Protein AF-A0A1G6I775-F1 (afdb_monomer_lite)

Structure (mmCIF, N/CA/C/O backbone):
data_AF-A0A1G6I775-F1
#
_entry.id   AF-A0A1G6I775-F1
#
loop_
_atom_site.group_PDB
_atom_site.id
_atom_site.type_symbol
_atom_site.label_atom_id
_atom_site.label_alt_id
_atom_site.label_comp_id
_atom_site.label_asym_id
_atom_site.label_entity_id
_atom_site.label_seq_id
_atom_site.pdbx_PDB_ins_code
_atom_site.Cartn_x
_atom_site.Cartn_y
_atom_site.Cartn_z
_atom_site.occupancy
_atom_site.B_iso_or_equiv
_atom_site.auth_seq_id
_atom_site.auth_comp_id
_atom_site.auth_asym_id
_atom_site.auth_atom_id
_atom_site.pdbx_PDB_model_num
ATOM 1 N N . MET A 1 1 ? -8.461 -13.433 -13.958 1.00 61.31 1 MET A N 1
ATOM 2 C CA . MET A 1 1 ? -7.281 -13.662 -14.818 1.00 61.31 1 MET A CA 1
ATOM 3 C C . MET A 1 1 ? -6.074 -13.267 -13.991 1.00 61.31 1 MET A C 1
ATOM 5 O O . MET A 1 1 ? -6.173 -12.253 -13.317 1.00 61.31 1 MET A O 1
ATOM 9 N N . GLN A 1 2 ? -5.020 -14.078 -13.942 1.00 80.81 2 GLN A N 1
ATOM 10 C CA . GLN A 1 2 ? -3.816 -13.716 -13.189 1.00 80.81 2 GLN A CA 1
ATOM 11 C C . GLN A 1 2 ? -3.060 -12.626 -13.958 1.00 80.81 2 GLN A C 1
ATOM 13 O O . GLN A 1 2 ? -2.996 -12.696 -15.188 1.00 80.81 2 GLN A O 1
ATOM 18 N N . ALA A 1 3 ? -2.530 -11.623 -13.255 1.00 91.38 3 ALA A N 1
ATOM 19 C CA . ALA A 1 3 ? -1.681 -10.613 -13.874 1.00 91.38 3 ALA A CA 1
ATOM 20 C C . ALA A 1 3 ? -0.474 -11.266 -14.567 1.00 91.38 3 ALA A C 1
ATOM 22 O O . ALA A 1 3 ? 0.046 -12.291 -14.124 1.00 91.38 3 ALA A O 1
ATOM 23 N N . THR A 1 4 ? -0.022 -10.649 -15.653 1.00 94.50 4 THR A N 1
ATOM 24 C CA . THR A 1 4 ? 1.208 -10.995 -16.376 1.00 94.50 4 THR A CA 1
ATOM 25 C C . THR A 1 4 ? 2.075 -9.749 -16.493 1.00 94.50 4 THR A C 1
ATOM 27 O O . THR A 1 4 ? 1.598 -8.645 -16.247 1.00 94.50 4 THR A O 1
ATOM 30 N N . ILE A 1 5 ? 3.322 -9.898 -16.943 1.00 93.62 5 ILE A N 1
ATOM 31 C CA . ILE A 1 5 ? 4.205 -8.742 -17.151 1.00 93.62 5 ILE A CA 1
ATOM 32 C C . ILE A 1 5 ? 3.662 -7.738 -18.187 1.00 93.62 5 ILE A C 1
ATOM 34 O O . ILE A 1 5 ? 4.027 -6.573 -18.175 1.00 93.62 5 ILE A O 1
ATOM 38 N N . ALA A 1 6 ? 2.757 -8.182 -19.065 1.00 92.19 6 ALA A N 1
ATOM 39 C CA . ALA A 1 6 ? 2.091 -7.343 -20.055 1.00 92.19 6 ALA A CA 1
ATOM 40 C C . ALA A 1 6 ? 0.759 -6.744 -19.557 1.00 92.19 6 ALA A C 1
ATOM 42 O O . ALA A 1 6 ? 0.019 -6.149 -20.341 1.00 92.19 6 ALA A O 1
ATOM 43 N N . THR A 1 7 ? 0.393 -6.933 -18.290 1.00 93.50 7 THR A N 1
ATOM 44 C CA . THR A 1 7 ? -0.843 -6.370 -17.741 1.00 93.50 7 THR A CA 1
ATOM 45 C C . THR A 1 7 ? -0.691 -4.871 -17.524 1.00 93.50 7 THR A C 1
ATOM 47 O O . THR A 1 7 ? 0.271 -4.434 -16.908 1.00 93.50 7 THR A O 1
ATOM 50 N N . ARG A 1 8 ? -1.660 -4.090 -18.006 1.00 92.75 8 ARG A N 1
ATOM 51 C CA . ARG A 1 8 ? -1.845 -2.687 -17.634 1.00 92.75 8 ARG A CA 1
ATOM 52 C C . ARG A 1 8 ? -3.289 -2.517 -17.208 1.00 92.75 8 ARG A C 1
ATOM 54 O O . ARG A 1 8 ? -4.172 -3.129 -17.813 1.00 92.75 8 ARG A O 1
ATOM 61 N N . LYS A 1 9 ? -3.514 -1.791 -16.121 1.00 92.00 9 LYS A N 1
ATOM 62 C CA . LYS A 1 9 ? -4.858 -1.560 -15.590 1.00 92.00 9 LYS A CA 1
ATOM 63 C C . LYS A 1 9 ? -4.884 -0.338 -14.680 1.00 92.00 9 LYS A C 1
ATOM 65 O O . LYS A 1 9 ? -3.836 0.006 -14.130 1.00 92.00 9 LYS A O 1
ATOM 70 N N . PRO A 1 10 ? -6.059 0.262 -14.452 1.00 92.31 10 PRO A N 1
ATOM 71 C CA . PRO A 1 10 ? -6.217 1.297 -13.445 1.00 92.31 10 PRO A CA 1
ATOM 72 C C . PRO A 1 10 ? -5.745 0.827 -12.065 1.00 92.31 10 PRO A C 1
ATOM 74 O O . PRO A 1 10 ? -6.017 -0.297 -11.623 1.00 92.31 10 PRO A O 1
ATOM 77 N N . VAL A 1 11 ? -5.051 1.705 -11.346 1.00 92.06 11 VAL A N 1
ATOM 78 C CA . VAL A 1 11 ? -4.520 1.432 -10.002 1.00 92.06 11 VAL A CA 1
ATOM 79 C C . VAL A 1 11 ? -5.616 1.086 -8.986 1.00 92.06 11 VAL A C 1
ATOM 81 O O . VAL A 1 11 ? -5.358 0.475 -7.944 1.00 92.06 11 VAL A O 1
ATOM 84 N N . ASP A 1 12 ? -6.859 1.490 -9.243 1.00 91.06 12 ASP A N 1
ATOM 85 C CA . ASP A 1 12 ? -8.007 1.178 -8.398 1.00 91.06 12 ASP A CA 1
ATOM 86 C C . ASP A 1 12 ? -8.585 -0.219 -8.582 1.00 91.06 12 ASP A C 1
ATOM 88 O O . ASP A 1 12 ? -9.249 -0.722 -7.669 1.00 91.06 12 ASP A O 1
ATOM 92 N N . GLU A 1 13 ? -8.219 -0.876 -9.675 1.00 92.50 13 GLU A N 1
ATOM 93 C CA . GLU A 1 13 ? -8.552 -2.260 -9.973 1.00 92.50 13 GLU A CA 1
ATOM 94 C C . GLU A 1 13 ? -7.480 -3.260 -9.520 1.00 92.50 13 GLU A C 1
ATOM 96 O O . GLU A 1 13 ? -7.651 -4.468 -9.724 1.00 92.50 13 GLU A O 1
ATOM 101 N N . LEU A 1 14 ? -6.377 -2.804 -8.911 1.00 94.06 14 LEU A N 1
ATOM 102 C CA . LEU A 1 14 ? -5.373 -3.700 -8.336 1.00 94.06 14 LEU A CA 1
ATOM 103 C C . LEU A 1 14 ? -5.997 -4.592 -7.258 1.00 94.06 14 LEU A C 1
ATOM 105 O O . LEU A 1 14 ? -6.565 -4.128 -6.265 1.00 94.06 14 LEU A O 1
ATOM 109 N N . THR A 1 15 ? -5.853 -5.901 -7.446 1.00 94.69 15 THR A N 1
ATOM 110 C CA . THR A 1 15 ? -6.362 -6.919 -6.526 1.00 94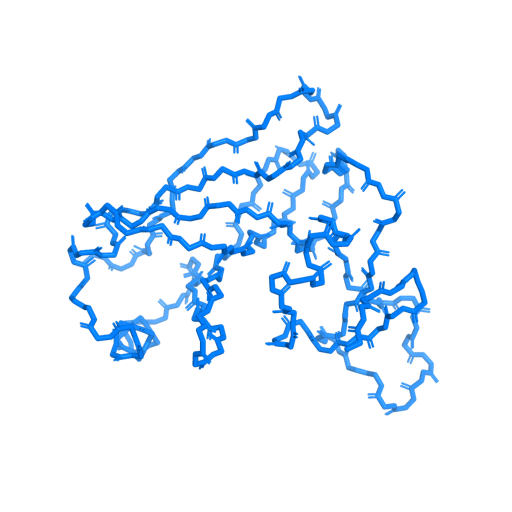.69 15 THR A CA 1
ATOM 111 C C . THR A 1 15 ? -5.245 -7.559 -5.710 1.00 94.69 15 THR A C 1
ATOM 113 O O . THR A 1 15 ? -4.063 -7.467 -6.035 1.00 94.69 15 THR A O 1
ATOM 116 N N . ALA A 1 16 ? -5.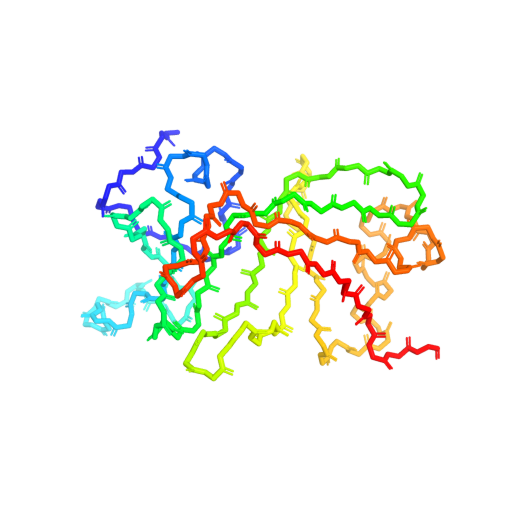618 -8.285 -4.653 1.00 94.56 16 ALA A N 1
ATOM 117 C CA . ALA A 1 16 ? -4.648 -9.038 -3.862 1.00 94.56 16 ALA A CA 1
ATOM 118 C C . ALA A 1 16 ? -3.935 -10.112 -4.705 1.00 94.56 16 ALA A C 1
ATOM 120 O O . ALA A 1 16 ? -2.748 -10.337 -4.510 1.00 94.56 16 ALA A O 1
ATOM 121 N N . SER A 1 17 ? -4.634 -10.719 -5.672 1.00 94.38 17 SER A N 1
ATOM 122 C CA . SER A 1 17 ? -4.045 -11.710 -6.580 1.00 94.38 17 SER A CA 1
ATOM 123 C C . SER A 1 17 ? -3.045 -11.078 -7.552 1.00 94.38 17 SER A C 1
ATOM 125 O O . SER A 1 17 ? -2.006 -11.677 -7.824 1.00 94.38 17 SER A O 1
ATOM 127 N N . ASP A 1 18 ? -3.314 -9.856 -8.026 1.00 95.69 18 ASP A N 1
ATOM 128 C CA . ASP A 1 18 ? -2.370 -9.102 -8.861 1.00 95.69 18 ASP A CA 1
ATOM 129 C C . ASP A 1 18 ? -1.077 -8.814 -8.083 1.00 95.69 18 ASP A C 1
ATOM 131 O O . ASP A 1 18 ? 0.018 -9.032 -8.596 1.00 95.69 18 ASP A O 1
ATOM 135 N N . LEU A 1 19 ? -1.209 -8.410 -6.815 1.00 95.38 19 LEU A N 1
ATOM 136 C CA . LEU A 1 19 ? -0.088 -8.124 -5.913 1.00 95.38 19 LEU A CA 1
ATOM 137 C C . LEU A 1 19 ? 0.669 -9.373 -5.439 1.00 95.38 19 LEU A C 1
ATOM 139 O O . LEU A 1 19 ? 1.821 -9.287 -5.021 1.00 95.38 19 LEU A O 1
ATOM 143 N N . GLU A 1 20 ? 0.019 -10.534 -5.457 1.00 94.25 20 GLU A N 1
ATOM 144 C CA . GLU A 1 20 ? 0.668 -11.824 -5.214 1.00 94.25 20 GLU A CA 1
ATOM 145 C C . GLU A 1 20 ? 1.492 -12.279 -6.412 1.00 94.25 20 GLU A C 1
ATOM 147 O O . GLU A 1 20 ? 2.555 -12.866 -6.223 1.00 94.25 20 GLU A O 1
ATOM 152 N N . ALA A 1 21 ? 1.016 -12.004 -7.628 1.00 95.31 21 ALA A N 1
ATOM 153 C CA . ALA A 1 21 ? 1.756 -12.286 -8.850 1.00 95.31 21 ALA A CA 1
ATOM 154 C C . ALA A 1 21 ? 2.932 -11.315 -9.031 1.00 95.31 21 ALA A C 1
ATOM 156 O O . ALA A 1 21 ? 4.037 -11.746 -9.355 1.00 95.31 21 ALA A O 1
ATOM 157 N N . PHE A 1 22 ? 2.699 -10.024 -8.785 1.00 97.50 22 PHE A N 1
ATOM 158 C CA . PHE A 1 22 ? 3.696 -8.965 -8.890 1.00 97.50 22 PHE A CA 1
ATOM 159 C C . PHE A 1 22 ? 3.607 -8.047 -7.670 1.00 97.50 22 PHE A C 1
ATOM 161 O O . PHE A 1 22 ? 2.639 -7.301 -7.534 1.00 97.50 22 PHE A O 1
ATOM 168 N N . PRO A 1 23 ? 4.597 -8.068 -6.768 1.00 97.44 23 PRO A N 1
ATOM 169 C CA . PRO A 1 23 ? 4.526 -7.314 -5.522 1.00 97.44 23 PRO A CA 1
ATOM 170 C C . PRO A 1 23 ? 4.795 -5.814 -5.690 1.00 97.44 23 PRO A C 1
ATOM 172 O O . PRO A 1 23 ? 4.581 -5.058 -4.743 1.00 97.44 23 PRO A O 1
ATOM 175 N N . VAL A 1 24 ? 5.271 -5.377 -6.858 1.00 97.88 24 VAL A N 1
ATOM 176 C CA . VAL A 1 24 ? 5.602 -3.981 -7.155 1.00 97.88 24 VAL A CA 1
ATOM 177 C C . VAL A 1 24 ? 5.004 -3.604 -8.502 1.00 97.88 24 VAL A C 1
ATOM 179 O O . VAL A 1 24 ? 5.140 -4.342 -9.478 1.00 97.88 24 VAL A O 1
ATOM 182 N N . TRP A 1 25 ? 4.344 -2.454 -8.530 1.00 97.31 25 TRP A N 1
ATOM 183 C CA . TRP A 1 25 ? 3.754 -1.853 -9.718 1.00 97.31 25 TRP A CA 1
ATOM 184 C C . TRP A 1 25 ? 4.153 -0.382 -9.786 1.00 97.31 25 TRP A C 1
ATOM 186 O O . TRP A 1 25 ? 4.356 0.255 -8.752 1.00 97.31 25 TRP A O 1
ATOM 196 N N . GLU A 1 26 ? 4.241 0.155 -10.991 1.00 94.50 26 GLU A N 1
ATOM 197 C CA . GLU A 1 26 ? 4.554 1.560 -11.261 1.00 94.50 26 GLU A CA 1
ATOM 198 C C . GLU A 1 26 ? 3.556 2.130 -12.267 1.00 94.50 26 GLU A C 1
ATOM 200 O O . GLU A 1 26 ? 2.867 1.370 -12.954 1.00 94.50 26 GLU A O 1
ATOM 205 N N . PHE A 1 27 ? 3.459 3.455 -12.348 1.00 90.56 27 PHE A N 1
ATOM 206 C CA . PHE A 1 27 ? 2.634 4.100 -13.366 1.00 90.56 27 PHE A CA 1
ATOM 207 C C . PHE A 1 27 ? 3.165 3.791 -14.769 1.00 90.56 27 PHE A C 1
ATOM 209 O O . PHE A 1 27 ? 4.371 3.833 -15.015 1.00 90.56 27 PHE A O 1
ATOM 216 N N . ALA A 1 28 ? 2.259 3.502 -15.700 1.00 86.31 28 ALA A N 1
ATOM 217 C CA . ALA A 1 28 ? 2.578 3.225 -17.100 1.00 86.31 28 ALA A CA 1
ATOM 218 C C . ALA A 1 28 ? 2.798 4.526 -17.906 1.00 86.31 28 ALA A C 1
ATOM 220 O O . ALA A 1 28 ? 2.198 4.726 -18.956 1.00 86.31 28 ALA A O 1
ATOM 221 N N . MET A 1 29 ? 3.642 5.434 -17.395 1.00 71.44 29 MET A N 1
ATOM 222 C CA . MET A 1 29 ? 3.879 6.768 -17.982 1.00 71.44 29 MET A CA 1
ATOM 223 C C . MET A 1 29 ? 4.570 6.725 -19.355 1.00 71.44 29 MET A C 1
ATOM 225 O O . MET A 1 29 ? 4.508 7.668 -20.131 1.00 71.44 29 MET A O 1
ATOM 229 N N . ASP A 1 30 ? 5.263 5.637 -19.672 1.00 65.69 30 ASP A N 1
ATOM 230 C CA . ASP A 1 30 ? 5.944 5.428 -20.951 1.00 65.69 30 ASP A CA 1
ATOM 231 C C . ASP A 1 30 ? 5.003 4.974 -22.082 1.00 65.69 30 ASP A C 1
ATOM 233 O O . ASP A 1 30 ? 5.449 4.818 -23.218 1.00 65.69 30 ASP A O 1
ATOM 237 N N . GLU A 1 31 ? 3.711 4.781 -21.793 1.00 59.41 31 GLU A N 1
ATOM 238 C CA . GLU A 1 31 ? 2.681 4.343 -22.745 1.00 59.41 31 GLU A CA 1
ATOM 239 C C . GLU A 1 31 ? 1.628 5.445 -23.037 1.00 59.41 31 GLU A C 1
ATOM 241 O O . GLU A 1 31 ? 0.532 5.148 -23.510 1.00 59.41 31 GLU A O 1
ATOM 246 N N . GLU A 1 32 ? 1.971 6.725 -22.816 1.00 51.66 32 GLU A N 1
ATOM 247 C CA . GLU A 1 32 ? 1.115 7.920 -23.027 1.00 51.66 32 GLU A CA 1
ATOM 248 C C . GLU A 1 32 ? 0.650 8.159 -24.487 1.00 51.66 32 GLU A C 1
ATOM 250 O O . GLU A 1 32 ? -0.135 9.068 -24.752 1.00 51.66 32 GLU A O 1
ATOM 255 N N . GLU A 1 33 ? 1.088 7.346 -25.454 1.00 52.06 33 GLU A N 1
ATOM 256 C CA . GLU A 1 33 ? 0.626 7.409 -26.854 1.00 52.06 33 GLU A CA 1
ATOM 257 C C . GLU A 1 33 ? -0.638 6.561 -27.127 1.00 52.06 33 GLU A C 1
ATOM 259 O O . GLU A 1 33 ? -1.141 6.543 -28.254 1.00 52.06 33 GLU A O 1
ATOM 264 N N . VAL A 1 34 ? -1.175 5.853 -26.124 1.00 57.94 34 VAL A N 1
ATOM 265 C CA . VAL A 1 34 ? -2.412 5.064 -26.251 1.00 57.94 34 VAL A CA 1
ATOM 266 C C . VAL A 1 34 ? -3.607 5.884 -25.758 1.00 57.94 34 VAL A C 1
AT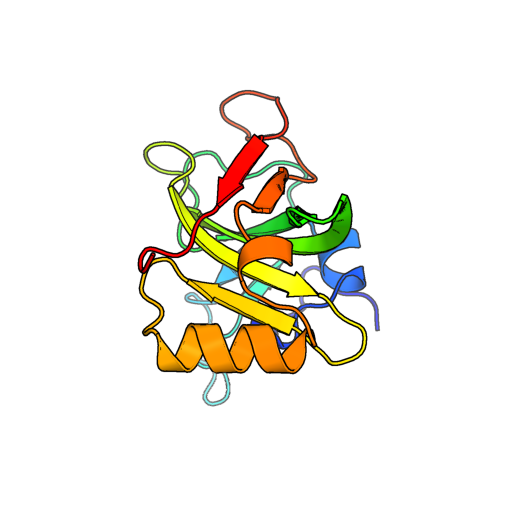OM 268 O O . VAL A 1 34 ? -3.759 6.091 -24.561 1.00 57.94 34 VAL A O 1
ATOM 271 N N . GLU A 1 35 ? -4.491 6.286 -26.678 1.00 55.12 35 GLU A N 1
ATOM 272 C CA . GLU A 1 35 ? -5.664 7.169 -26.459 1.00 55.12 35 GLU A CA 1
ATOM 273 C C . GLU A 1 35 ? -6.618 6.757 -25.309 1.00 55.12 35 GLU A C 1
ATOM 275 O O . GLU A 1 35 ? -7.422 7.574 -24.863 1.00 55.12 35 GLU A O 1
ATOM 280 N N . GLU A 1 36 ? -6.545 5.512 -24.824 1.00 57.88 36 GLU A N 1
ATOM 281 C CA . GLU A 1 36 ? -7.395 4.964 -23.752 1.00 57.88 36 GLU A CA 1
ATOM 282 C C . GLU A 1 36 ? -6.681 4.791 -22.392 1.00 57.88 36 GLU A C 1
ATOM 284 O O . GLU A 1 36 ? -7.335 4.422 -21.414 1.00 57.88 36 GLU A O 1
ATOM 289 N N . GLN A 1 37 ? -5.364 5.031 -22.304 1.00 57.91 37 GLN A N 1
ATOM 290 C CA . GLN A 1 37 ? -4.617 4.984 -21.039 1.00 57.91 37 GLN A CA 1
ATOM 291 C C . GLN A 1 37 ? -4.575 6.378 -20.400 1.00 57.91 37 GLN A C 1
ATOM 293 O O . GLN A 1 37 ? -4.270 7.365 -21.064 1.00 57.91 37 GLN A O 1
ATOM 298 N N . ASP A 1 38 ? -4.892 6.464 -19.105 1.00 62.88 38 ASP A N 1
ATOM 299 C CA . ASP A 1 38 ? -4.803 7.705 -18.328 1.00 62.88 38 ASP A CA 1
ATOM 300 C C . ASP A 1 38 ? -3.681 7.638 -17.274 1.00 62.88 38 ASP A C 1
ATOM 302 O O . ASP A 1 38 ? -3.090 6.583 -17.029 1.00 62.88 38 ASP A O 1
ATOM 306 N N . GLU A 1 39 ? -3.415 8.763 -16.600 1.00 68.00 39 GLU A N 1
ATOM 307 C CA . GLU A 1 39 ? -2.408 8.906 -15.531 1.00 68.00 39 GLU A CA 1
ATOM 308 C C . GLU A 1 39 ? -2.692 8.048 -14.273 1.00 68.00 39 GLU A C 1
ATOM 310 O O . GLU A 1 39 ? -2.050 8.217 -13.238 1.00 68.00 39 GLU A O 1
ATOM 315 N N . THR A 1 40 ? -3.665 7.133 -14.314 1.00 82.19 40 THR A N 1
ATOM 316 C CA . THR A 1 40 ? -3.989 6.192 -13.233 1.00 82.19 40 THR A CA 1
ATOM 317 C C . THR A 1 40 ? -3.629 4.743 -13.561 1.00 82.19 40 THR A C 1
ATOM 319 O O . THR A 1 40 ? -3.768 3.871 -12.695 1.00 82.19 40 THR A O 1
ATOM 322 N N . TRP A 1 41 ? -3.154 4.466 -14.780 1.00 90.88 41 TRP A N 1
ATOM 323 C CA . TRP A 1 41 ? -2.781 3.122 -15.210 1.00 90.88 41 TRP A CA 1
ATOM 324 C C . TRP A 1 41 ? -1.430 2.706 -14.643 1.00 90.88 41 TRP A C 1
ATOM 326 O O . TRP A 1 41 ? -0.460 3.463 -14.629 1.00 90.88 41 TRP A O 1
ATOM 336 N N . VAL A 1 42 ? -1.370 1.459 -14.184 1.00 93.50 42 VAL A N 1
ATOM 337 C CA . VAL A 1 42 ? -0.169 0.850 -13.623 1.00 93.50 42 VAL A CA 1
ATOM 338 C C . VAL A 1 42 ? 0.206 -0.415 -14.370 1.00 93.50 42 VAL A C 1
ATOM 340 O O . VAL A 1 42 ? -0.652 -1.155 -14.863 1.00 93.50 42 VAL A O 1
ATOM 343 N N . LYS A 1 43 ? 1.507 -0.690 -14.390 1.00 94.25 43 LYS A N 1
ATOM 344 C CA . LYS A 1 43 ? 2.104 -1.908 -14.930 1.00 94.25 43 LYS A CA 1
ATOM 345 C C . LYS A 1 43 ? 2.953 -2.610 -13.862 1.00 94.25 43 LYS A C 1
ATOM 347 O O . LYS A 1 43 ? 3.488 -1.946 -12.968 1.00 94.25 43 LYS A O 1
ATOM 352 N N . PRO A 1 44 ? 3.070 -3.945 -13.908 1.00 96.56 44 PRO A N 1
ATOM 353 C CA . PRO A 1 44 ? 3.883 -4.674 -12.957 1.00 96.56 44 PRO A CA 1
ATOM 354 C C . PRO A 1 44 ? 5.368 -4.481 -13.246 1.00 96.56 44 PRO A C 1
ATOM 356 O O . PRO A 1 44 ? 5.805 -4.484 -14.396 1.00 96.56 44 PRO A O 1
ATOM 359 N N . VAL A 1 45 ? 6.156 -4.398 -12.179 1.00 95.12 45 VAL A N 1
ATOM 360 C CA . VAL A 1 45 ? 7.616 -4.380 -12.249 1.00 95.12 45 VAL A CA 1
ATOM 361 C C . VAL A 1 45 ? 8.118 -5.815 -12.039 1.00 95.12 45 VAL A C 1
ATOM 363 O O . VAL A 1 45 ? 7.727 -6.453 -11.055 1.00 95.12 45 VAL A O 1
ATOM 366 N N . PRO A 1 46 ? 8.979 -6.368 -12.917 1.00 93.56 46 PRO A N 1
ATOM 367 C CA . PRO A 1 46 ? 9.466 -7.745 -12.818 1.00 93.56 46 PRO A CA 1
ATOM 368 C C . PRO A 1 46 ? 10.576 -7.864 -11.759 1.00 93.56 46 PRO A C 1
ATOM 370 O O . PRO A 1 46 ? 11.725 -8.170 -12.066 1.00 93.56 46 PRO A O 1
ATOM 373 N N . THR A 1 47 ? 10.231 -7.595 -10.501 1.00 94.62 47 THR A N 1
ATOM 374 C CA . THR A 1 47 ? 11.152 -7.562 -9.360 1.00 94.62 47 THR A CA 1
ATOM 375 C C . THR A 1 47 ? 10.587 -8.317 -8.158 1.00 94.62 47 THR A C 1
ATOM 377 O O . THR A 1 47 ? 9.373 -8.425 -7.974 1.00 94.62 47 THR A O 1
ATOM 380 N N . SER A 1 48 ? 11.482 -8.824 -7.312 1.00 93.94 48 SER A N 1
ATOM 381 C CA . SER A 1 48 ? 11.162 -9.417 -6.008 1.00 93.94 48 SER A CA 1
ATOM 382 C C . SER A 1 48 ? 11.502 -8.498 -4.830 1.00 93.94 48 SER A C 1
ATOM 384 O O . SER A 1 48 ? 11.451 -8.934 -3.684 1.00 93.94 48 SER A O 1
ATOM 386 N N . GLU A 1 49 ? 11.874 -7.249 -5.102 1.00 96.62 49 GLU A N 1
ATOM 387 C CA . GLU A 1 49 ? 12.249 -6.229 -4.120 1.00 96.62 49 GLU A CA 1
ATOM 388 C C . GLU A 1 49 ? 11.716 -4.856 -4.534 1.00 96.62 49 GLU A C 1
ATOM 390 O O . GLU A 1 49 ? 11.552 -4.577 -5.722 1.00 96.62 49 GLU A O 1
ATOM 395 N N . VAL A 1 50 ? 11.445 -3.988 -3.557 1.00 96.56 50 VAL A N 1
ATOM 396 C CA . VAL A 1 50 ? 11.083 -2.592 -3.827 1.00 96.56 50 VAL A CA 1
ATOM 397 C C . VAL A 1 50 ? 12.330 -1.872 -4.353 1.00 96.56 50 VAL A C 1
ATOM 399 O O . VAL A 1 50 ? 13.329 -1.840 -3.625 1.00 96.56 50 VAL A O 1
ATOM 402 N N . PRO A 1 51 ? 12.303 -1.300 -5.573 1.00 95.31 51 PRO A N 1
ATOM 403 C CA . PRO A 1 51 ? 13.439 -0.575 -6.136 1.00 95.31 51 PRO A CA 1
ATOM 404 C C . PRO A 1 51 ? 13.953 0.515 -5.189 1.00 95.31 51 PRO A C 1
ATOM 406 O O . PRO A 1 51 ? 13.178 1.122 -4.459 1.00 95.31 51 PRO A O 1
ATOM 409 N N . ALA A 1 52 ? 15.263 0.769 -5.189 1.00 91.81 52 ALA A N 1
ATOM 410 C CA . ALA A 1 52 ? 15.873 1.762 -4.298 1.00 91.81 52 ALA A CA 1
ATOM 411 C C . ALA A 1 52 ? 15.689 3.219 -4.761 1.00 91.81 52 ALA A C 1
ATOM 413 O O . ALA A 1 52 ? 15.979 4.126 -3.982 1.00 91.81 52 ALA A O 1
ATOM 414 N N . ASP A 1 53 ? 15.274 3.419 -6.012 1.00 90.75 53 ASP A N 1
ATOM 415 C CA . ASP A 1 53 ? 15.096 4.722 -6.663 1.00 90.75 53 ASP A CA 1
ATOM 416 C C . ASP A 1 53 ? 13.797 4.774 -7.489 1.00 90.75 53 ASP A C 1
ATOM 418 O O . ASP A 1 53 ? 13.715 5.379 -8.551 1.00 90.75 53 ASP A O 1
ATOM 422 N N . GLY A 1 54 ? 12.779 4.045 -7.033 1.00 89.06 54 GLY A N 1
ATOM 423 C CA . GLY A 1 54 ? 11.459 4.043 -7.650 1.00 89.06 54 GLY A CA 1
ATOM 424 C C . GLY A 1 54 ? 10.624 5.252 -7.235 1.00 89.06 54 GLY A C 1
ATOM 425 O O . GLY A 1 54 ? 10.681 5.700 -6.081 1.00 89.06 54 GLY A O 1
ATOM 426 N N . PHE A 1 55 ? 9.823 5.727 -8.183 1.00 89.94 55 PHE A N 1
ATOM 427 C CA . PHE A 1 55 ? 8.907 6.852 -8.049 1.00 89.94 55 PHE A CA 1
ATOM 428 C C . PHE A 1 55 ? 7.469 6.381 -8.271 1.00 89.94 55 PHE A C 1
ATOM 430 O O . PHE A 1 55 ? 7.203 5.584 -9.169 1.00 89.94 55 PHE A O 1
ATOM 437 N N . SER A 1 56 ? 6.547 6.879 -7.451 1.00 90.06 56 SER A N 1
ATOM 438 C CA . SER A 1 56 ? 5.112 6.621 -7.523 1.00 90.06 56 SER A CA 1
ATOM 439 C C . SER A 1 56 ? 4.771 5.124 -7.591 1.00 90.06 56 SER A C 1
ATOM 441 O O . SER A 1 56 ? 3.937 4.672 -8.374 1.00 90.06 56 SER A O 1
ATOM 443 N N . LEU A 1 57 ? 5.432 4.331 -6.746 1.00 95.69 57 LEU A N 1
ATOM 444 C CA . LEU A 1 57 ? 5.250 2.886 -6.693 1.00 95.69 57 LEU A CA 1
ATOM 445 C C . LEU A 1 57 ? 3.958 2.511 -5.966 1.00 95.69 57 LEU A C 1
ATOM 447 O O . LEU A 1 57 ? 3.577 3.121 -4.968 1.00 95.69 57 LEU A O 1
ATOM 451 N N . SER A 1 58 ? 3.348 1.420 -6.416 1.00 97.38 58 SER A N 1
ATOM 452 C CA . SER A 1 58 ? 2.302 0.678 -5.717 1.00 97.38 58 SER A CA 1
ATOM 453 C C . SER A 1 58 ? 2.885 -0.646 -5.221 1.00 97.38 58 SER A C 1
ATOM 455 O O . SER A 1 58 ? 3.113 -1.575 -5.998 1.00 97.38 58 SER A O 1
ATOM 457 N N . VAL A 1 59 ? 3.157 -0.731 -3.919 1.00 98.06 59 VAL A N 1
ATOM 458 C CA . VAL A 1 59 ? 3.870 -1.858 -3.302 1.00 98.06 59 VAL A CA 1
ATOM 459 C C . VAL A 1 59 ? 2.922 -2.711 -2.471 1.00 98.06 59 VAL A C 1
ATOM 461 O O . VAL A 1 59 ? 2.200 -2.215 -1.605 1.00 98.06 59 VAL A O 1
ATOM 464 N N . ALA A 1 60 ? 2.961 -4.020 -2.691 1.00 98.19 60 ALA A N 1
ATOM 465 C CA . ALA A 1 60 ? 2.198 -4.990 -1.928 1.00 98.19 60 ALA A CA 1
ATOM 466 C C . ALA A 1 60 ? 2.598 -4.973 -0.446 1.00 98.19 60 ALA A C 1
ATOM 468 O O . ALA A 1 60 ? 3.773 -5.111 -0.087 1.00 98.19 60 ALA A O 1
ATOM 469 N N . ALA A 1 61 ? 1.602 -4.874 0.428 1.00 98.25 61 ALA A N 1
ATOM 470 C CA . ALA A 1 61 ? 1.790 -4.816 1.867 1.00 98.25 61 ALA A CA 1
ATOM 471 C C . ALA A 1 61 ? 0.720 -5.612 2.622 1.00 98.25 61 ALA A C 1
ATOM 473 O O . ALA A 1 61 ? -0.339 -5.964 2.099 1.00 98.25 61 ALA A O 1
ATOM 474 N N . VAL A 1 62 ? 1.009 -5.882 3.888 1.00 98.25 62 VAL A N 1
ATOM 475 C CA . VAL A 1 62 ? 0.040 -6.322 4.888 1.00 98.25 62 VAL A CA 1
ATOM 476 C C . VAL A 1 62 ? -0.270 -5.127 5.775 1.00 98.25 62 VAL A C 1
ATOM 478 O O . VAL A 1 62 ? 0.646 -4.537 6.345 1.00 98.25 62 VAL A O 1
ATOM 481 N N . LEU A 1 63 ? -1.549 -4.779 5.892 1.00 98.31 63 LEU A N 1
ATOM 482 C CA . LEU A 1 63 ? -2.033 -3.681 6.723 1.00 98.31 63 LEU A CA 1
ATOM 483 C C . LEU A 1 63 ? -2.748 -4.245 7.947 1.00 98.31 63 LEU A C 1
ATOM 485 O O . LEU A 1 63 ? -3.671 -5.049 7.812 1.00 98.31 63 LEU A O 1
ATOM 489 N N . LYS A 1 64 ? -2.355 -3.810 9.141 1.00 98.44 64 LYS A N 1
ATOM 490 C CA . LYS A 1 64 ? -2.997 -4.169 10.404 1.00 98.44 64 LYS A CA 1
ATOM 491 C C . LYS A 1 64 ? -3.625 -2.928 11.022 1.00 98.44 64 LYS A C 1
ATOM 493 O O . LYS A 1 64 ? -2.945 -1.951 11.305 1.00 98.44 64 LYS A O 1
ATOM 498 N N . LEU A 1 65 ? -4.929 -2.979 11.245 1.00 98.00 65 LEU A N 1
ATOM 499 C CA . LEU A 1 65 ? -5.681 -1.889 11.859 1.00 98.00 65 LEU A CA 1
ATOM 500 C C . LEU A 1 65 ? -5.484 -1.864 13.377 1.00 98.00 65 LEU A C 1
ATOM 502 O O . LEU A 1 65 ? -5.156 -2.891 13.978 1.00 98.00 65 LEU A O 1
ATOM 506 N N . ALA A 1 66 ? -5.787 -0.729 14.010 1.00 97.44 66 ALA A N 1
ATOM 507 C CA . ALA A 1 66 ? -5.719 -0.574 15.467 1.00 97.44 66 ALA A CA 1
ATOM 508 C C . ALA A 1 66 ? -6.544 -1.621 16.242 1.00 97.44 66 ALA A C 1
ATOM 510 O O . ALA A 1 66 ? -6.154 -2.056 17.322 1.00 97.44 66 ALA A O 1
ATOM 511 N N . ASN A 1 67 ? -7.666 -2.082 15.681 1.00 96.31 67 ASN A N 1
ATOM 512 C CA . ASN A 1 67 ? -8.475 -3.151 16.278 1.00 96.31 67 ASN A CA 1
ATOM 513 C C . ASN A 1 67 ? -7.927 -4.576 16.050 1.00 96.31 67 ASN A C 1
ATOM 515 O O . ASN A 1 67 ? -8.597 -5.550 16.391 1.00 96.31 67 ASN A O 1
ATOM 519 N N . GLY A 1 68 ? -6.753 -4.715 15.433 1.00 97.44 68 GLY A N 1
ATOM 520 C CA . GLY A 1 68 ? -6.091 -5.987 15.159 1.00 97.44 68 GLY A CA 1
ATOM 521 C C . GLY A 1 68 ? -6.518 -6.691 13.871 1.00 97.44 68 GLY A C 1
ATOM 522 O O . GLY A 1 68 ? -5.919 -7.714 13.542 1.00 97.44 68 GLY A O 1
ATOM 523 N N . ARG A 1 69 ? -7.503 -6.176 13.117 1.00 97.50 69 ARG A N 1
ATOM 524 C CA . ARG A 1 69 ? -7.866 -6.750 11.808 1.00 97.50 69 ARG A CA 1
ATOM 525 C C . ARG A 1 69 ? -6.731 -6.566 10.809 1.00 97.50 69 ARG A C 1
ATOM 527 O O . ARG A 1 69 ? -6.110 -5.507 10.769 1.00 97.50 69 ARG A O 1
ATOM 534 N N . VAL A 1 70 ? -6.510 -7.578 9.977 1.00 97.69 70 VAL A N 1
ATOM 535 C CA . VAL A 1 70 ? -5.439 -7.601 8.978 1.00 97.69 70 VAL A CA 1
ATOM 536 C C . VAL A 1 70 ? -6.039 -7.667 7.580 1.00 97.69 70 VAL A C 1
ATOM 538 O O . VAL A 1 70 ? -6.970 -8.436 7.343 1.00 97.69 70 VAL A O 1
ATOM 541 N N . TYR A 1 71 ? -5.493 -6.871 6.667 1.00 97.88 71 TYR A N 1
ATOM 542 C CA . TYR A 1 71 ? -5.892 -6.804 5.268 1.00 97.88 71 TYR A CA 1
ATOM 543 C C . TYR A 1 71 ? -4.660 -6.924 4.364 1.00 97.88 71 TYR A C 1
ATOM 545 O O . TYR A 1 71 ? -3.612 -6.357 4.692 1.00 97.88 71 TYR A O 1
ATOM 553 N N . PRO A 1 72 ? -4.762 -7.602 3.206 1.00 97.81 72 PRO A N 1
ATOM 554 C CA . PRO A 1 72 ? -3.854 -7.307 2.109 1.00 97.81 72 PRO A CA 1
ATOM 555 C C . PRO A 1 72 ? -4.049 -5.846 1.694 1.00 97.81 72 PRO A C 1
ATOM 557 O O . PRO A 1 72 ? -5.164 -5.314 1.734 1.00 97.81 72 PRO A O 1
ATOM 560 N N . GLY A 1 73 ? -2.969 -5.183 1.311 1.00 97.25 73 GLY A N 1
ATOM 561 C CA . GLY A 1 73 ? -3.018 -3.777 0.962 1.00 97.25 73 GLY A CA 1
ATOM 562 C C . GLY A 1 73 ? -1.920 -3.343 0.013 1.00 97.25 73 GLY A C 1
ATOM 563 O O . GLY A 1 73 ? -1.043 -4.120 -0.363 1.00 97.25 73 GLY A O 1
ATOM 564 N N . VAL A 1 74 ? -2.003 -2.072 -0.352 1.00 98.06 74 VAL A N 1
ATOM 565 C CA . VAL A 1 74 ? -1.023 -1.367 -1.173 1.00 98.06 74 VAL A CA 1
ATOM 566 C C . VAL A 1 74 ? -0.481 -0.202 -0.366 1.00 98.06 74 VAL A C 1
ATOM 568 O O . VAL A 1 74 ? -1.256 0.544 0.234 1.00 98.06 74 VAL A O 1
ATOM 571 N N . VAL A 1 75 ? 0.836 -0.050 -0.356 1.00 97.56 75 VAL A N 1
ATOM 572 C CA . VAL A 1 75 ? 1.523 1.173 0.059 1.00 97.56 75 VAL A CA 1
ATOM 573 C C . VAL A 1 75 ? 1.882 1.937 -1.210 1.00 97.56 75 VAL A C 1
ATOM 575 O O . VAL A 1 75 ? 2.532 1.382 -2.093 1.00 97.56 75 VAL A O 1
ATOM 578 N N . PHE A 1 76 ? 1.436 3.188 -1.300 1.00 96.38 76 PHE A N 1
ATOM 579 C CA . PHE A 1 76 ? 1.807 4.108 -2.372 1.00 96.38 76 PHE A CA 1
ATOM 580 C C . PHE A 1 76 ? 2.989 4.940 -1.901 1.00 96.38 76 PHE A C 1
ATOM 582 O O . PHE A 1 76 ? 2.861 5.640 -0.890 1.00 96.38 76 PHE A O 1
ATOM 589 N N . CYS A 1 77 ? 4.129 4.840 -2.577 1.00 95.31 77 CYS A N 1
ATOM 590 C CA . CYS A 1 77 ? 5.366 5.419 -2.067 1.00 95.31 77 CYS A CA 1
ATOM 591 C C . CYS A 1 77 ? 6.404 5.778 -3.128 1.00 95.31 77 CYS A C 1
ATOM 593 O O . CYS A 1 77 ? 6.478 5.154 -4.185 1.00 95.31 77 CYS A O 1
ATOM 595 N N . ASP A 1 78 ? 7.285 6.691 -2.733 1.00 94.88 78 ASP A N 1
ATOM 596 C CA . ASP A 1 78 ? 8.575 6.936 -3.368 1.00 94.88 78 ASP A CA 1
ATOM 597 C C . ASP A 1 78 ? 9.692 6.296 -2.543 1.00 94.88 78 ASP A C 1
ATOM 599 O O . ASP A 1 78 ? 9.559 6.088 -1.333 1.00 94.88 78 ASP A O 1
ATOM 603 N N . THR A 1 79 ? 10.810 5.980 -3.196 1.00 93.38 79 THR A N 1
ATOM 604 C CA . THR A 1 79 ? 11.978 5.361 -2.539 1.00 93.38 79 THR A CA 1
ATOM 605 C C . THR A 1 79 ? 13.289 6.125 -2.725 1.00 93.38 79 THR A C 1
ATOM 607 O O . THR A 1 79 ? 14.263 5.811 -2.035 1.00 93.38 79 THR A O 1
ATOM 610 N N . HIS A 1 80 ? 13.309 7.175 -3.559 1.00 86.94 80 HIS A N 1
ATOM 611 C CA . HIS A 1 80 ? 14.495 7.994 -3.856 1.00 86.94 80 HIS A CA 1
ATOM 612 C C . HIS A 1 80 ? 15.250 8.417 -2.580 1.00 86.94 80 HIS A C 1
ATOM 614 O O . HIS A 1 80 ? 16.431 8.111 -2.395 1.00 86.94 80 HIS A O 1
ATOM 620 N N . ALA A 1 81 ? 14.542 9.010 -1.614 1.00 84.94 81 ALA A N 1
ATOM 621 C CA . ALA A 1 81 ? 15.106 9.494 -0.350 1.00 84.94 81 ALA A CA 1
ATOM 622 C C . ALA A 1 81 ? 14.856 8.554 0.852 1.00 84.94 81 ALA A C 1
ATOM 624 O O . ALA A 1 81 ? 14.981 8.969 2.002 1.00 84.94 81 ALA A O 1
ATOM 625 N N . GLY A 1 82 ? 14.540 7.279 0.601 1.00 85.56 82 GLY A N 1
ATOM 626 C CA . GLY A 1 82 ? 13.959 6.365 1.595 1.00 85.56 82 GLY A CA 1
ATOM 627 C C . GLY A 1 82 ? 12.462 6.175 1.349 1.00 85.56 82 GLY A C 1
ATOM 628 O O . GLY A 1 82 ? 11.932 6.766 0.414 1.00 85.56 82 GLY A O 1
ATOM 629 N N . LEU A 1 83 ? 11.789 5.338 2.149 1.00 89.31 83 LEU A N 1
ATOM 630 C CA . LEU A 1 83 ? 10.364 5.066 1.944 1.00 89.31 83 LEU A CA 1
ATOM 631 C C . LEU A 1 83 ? 9.514 6.274 2.367 1.00 89.31 83 LEU A C 1
ATOM 633 O O . LEU A 1 83 ? 9.217 6.442 3.551 1.00 89.31 83 LEU A O 1
ATOM 637 N N . ASP A 1 84 ? 9.085 7.086 1.401 1.00 93.19 84 ASP A N 1
ATOM 638 C CA . ASP A 1 84 ? 8.078 8.121 1.629 1.00 93.19 84 ASP A CA 1
ATOM 639 C C . ASP A 1 84 ? 6.704 7.631 1.183 1.00 93.19 84 ASP A C 1
ATOM 641 O O . ASP A 1 84 ? 6.455 7.390 0.007 1.00 93.19 84 ASP A O 1
ATOM 645 N N . ILE A 1 85 ? 5.802 7.465 2.144 1.00 93.81 85 ILE A N 1
ATOM 646 C CA . ILE A 1 85 ? 4.467 6.913 1.913 1.00 93.81 85 ILE A CA 1
ATOM 647 C C . ILE A 1 85 ? 3.490 8.047 1.645 1.00 93.81 85 ILE A C 1
ATOM 649 O O . ILE A 1 85 ? 3.202 8.829 2.547 1.00 93.81 85 ILE A O 1
ATOM 653 N N . ALA A 1 86 ? 2.912 8.104 0.454 1.00 93.00 86 ALA A N 1
ATOM 654 C CA . ALA A 1 86 ? 1.861 9.059 0.120 1.00 93.00 86 ALA A CA 1
ATOM 655 C C . ALA A 1 86 ? 0.490 8.601 0.649 1.00 93.00 86 ALA A C 1
ATOM 657 O O . ALA A 1 86 ? -0.280 9.391 1.205 1.00 93.00 86 ALA A O 1
ATOM 658 N N . ALA A 1 87 ? 0.193 7.308 0.503 1.00 95.38 87 ALA A N 1
ATOM 659 C CA . ALA A 1 87 ? -1.101 6.730 0.841 1.00 95.38 87 ALA A CA 1
ATOM 660 C C . ALA A 1 87 ? -1.011 5.221 1.105 1.00 95.38 87 ALA A C 1
ATOM 662 O O . ALA A 1 87 ? -0.033 4.560 0.756 1.00 95.38 87 ALA A O 1
ATOM 663 N N . VAL A 1 88 ? -2.075 4.661 1.678 1.00 97.12 88 VAL A N 1
ATOM 664 C CA . VAL A 1 88 ? -2.277 3.215 1.828 1.00 97.12 88 VAL A CA 1
ATOM 665 C C . VAL A 1 88 ? -3.682 2.822 1.386 1.00 97.12 88 VAL A C 1
ATOM 667 O O . VAL A 1 88 ? -4.646 3.539 1.653 1.00 97.12 88 VAL A O 1
ATOM 670 N N . ALA A 1 89 ? -3.829 1.667 0.742 1.00 97.38 89 ALA A N 1
ATOM 671 C CA . ALA A 1 89 ? -5.133 1.102 0.409 1.00 97.38 89 ALA A CA 1
ATOM 672 C C . ALA A 1 89 ? -5.317 -0.291 1.006 1.00 97.38 89 ALA A C 1
ATOM 674 O O . ALA A 1 89 ? -4.483 -1.172 0.821 1.00 97.38 89 ALA A O 1
ATOM 675 N N . LEU A 1 90 ? -6.448 -0.507 1.676 1.00 97.81 90 LEU A N 1
ATOM 676 C CA . LEU A 1 90 ? -6.900 -1.824 2.109 1.00 97.81 90 LEU A CA 1
ATOM 677 C C . LEU A 1 90 ? -7.653 -2.478 0.954 1.00 97.81 90 LEU A C 1
ATOM 679 O O . LEU A 1 90 ? -8.587 -1.879 0.414 1.00 97.81 90 LEU A O 1
ATOM 683 N N . LEU A 1 91 ? -7.309 -3.716 0.620 1.00 96.50 91 LEU A N 1
ATOM 684 C CA . LEU A 1 91 ? -8.045 -4.501 -0.363 1.00 96.50 91 LEU A CA 1
ATOM 685 C C . LEU A 1 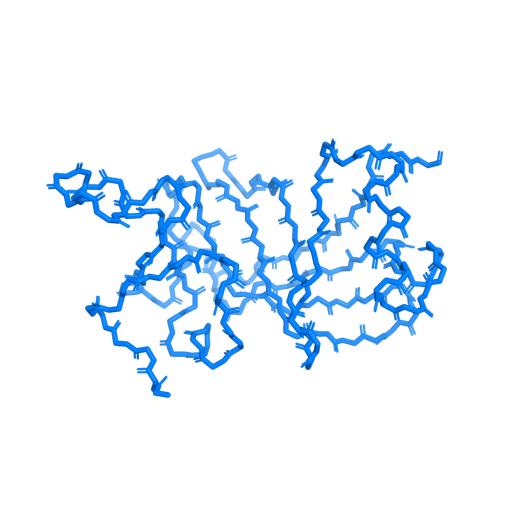91 ? -9.108 -5.330 0.355 1.00 96.50 91 LEU A C 1
ATOM 687 O O . LEU A 1 91 ? -8.805 -6.237 1.131 1.00 96.50 91 LEU A O 1
ATOM 691 N N . THR A 1 92 ? -10.372 -4.987 0.120 1.00 93.81 92 THR A N 1
ATOM 692 C CA . THR A 1 92 ? -11.525 -5.668 0.716 1.00 93.81 92 THR A CA 1
ATOM 693 C C . THR A 1 92 ? -12.312 -6.419 -0.354 1.00 93.81 92 THR A C 1
ATOM 695 O O . THR A 1 92 ? -12.154 -6.174 -1.548 1.00 93.81 92 THR A O 1
ATOM 698 N N . THR A 1 93 ? -13.224 -7.295 0.064 1.00 87.88 93 THR A N 1
ATOM 699 C CA . THR A 1 93 ? -14.172 -7.950 -0.853 1.00 87.88 93 THR A CA 1
ATOM 700 C C . THR A 1 93 ? -15.117 -6.960 -1.545 1.00 87.88 93 THR A C 1
ATOM 702 O O . THR A 1 93 ? -15.648 -7.272 -2.604 1.00 87.88 93 THR A O 1
ATOM 705 N N . GLY A 1 94 ? -15.312 -5.763 -0.976 1.00 86.94 94 GLY A N 1
ATOM 706 C CA . GLY A 1 94 ? -16.089 -4.659 -1.552 1.00 86.94 94 GLY A CA 1
ATOM 707 C C . GLY A 1 94 ? -15.240 -3.627 -2.308 1.00 86.94 94 GLY A C 1
ATOM 708 O O . GLY A 1 94 ? -15.643 -2.466 -2.423 1.00 86.94 94 GLY A O 1
ATOM 709 N N . GLY A 1 95 ? -14.042 -4.016 -2.757 1.00 89.50 95 GLY A N 1
ATOM 710 C CA . GLY A 1 95 ? -13.079 -3.151 -3.439 1.00 89.50 95 GLY A CA 1
ATOM 711 C C . GLY A 1 95 ? -12.084 -2.479 -2.492 1.00 89.50 95 GLY A C 1
ATOM 712 O O . GLY A 1 95 ? -12.020 -2.782 -1.295 1.00 89.50 95 GLY A O 1
ATOM 713 N N . ARG A 1 96 ? -11.280 -1.555 -3.026 1.00 93.62 96 ARG A N 1
ATOM 714 C CA . ARG A 1 96 ? -10.237 -0.879 -2.245 1.00 93.62 96 ARG A CA 1
ATOM 715 C C . ARG A 1 96 ? -10.782 0.251 -1.375 1.00 93.62 96 ARG A C 1
ATOM 717 O O . ARG A 1 96 ? -11.658 1.007 -1.808 1.00 93.62 96 ARG A O 1
ATOM 724 N N . VAL A 1 97 ? -10.224 0.411 -0.179 1.00 96.38 97 VAL A N 1
ATOM 725 C CA . VAL A 1 97 ? -10.423 1.584 0.683 1.00 96.38 97 VAL A CA 1
ATOM 726 C C . VAL A 1 97 ? -9.091 2.304 0.833 1.00 96.38 97 VAL A C 1
ATOM 728 O O . VAL A 1 97 ? -8.171 1.757 1.432 1.00 96.38 97 VAL A O 1
ATOM 731 N N . LEU A 1 98 ? -9.006 3.510 0.274 1.00 95.94 98 LEU A N 1
ATOM 732 C CA . LEU A 1 98 ? -7.810 4.349 0.254 1.00 95.94 98 LEU A CA 1
ATOM 733 C C . LEU A 1 98 ? -7.807 5.319 1.443 1.00 95.94 98 LEU A C 1
ATOM 735 O O . LEU A 1 98 ? -8.853 5.877 1.793 1.00 95.94 98 LEU A O 1
ATOM 739 N N . PHE A 1 99 ? -6.622 5.514 2.015 1.00 96.12 99 PHE A N 1
ATOM 740 C CA . PHE A 1 99 ? -6.298 6.590 2.939 1.00 96.12 99 PHE A CA 1
ATOM 741 C C . PHE A 1 99 ? -5.025 7.304 2.474 1.00 96.12 99 PHE A C 1
ATOM 743 O O . PHE A 1 99 ? -3.969 6.678 2.384 1.00 96.12 99 PHE A O 1
ATOM 750 N N . SER A 1 100 ? -5.112 8.603 2.207 1.00 94.19 100 SER A N 1
ATOM 751 C CA . SER A 1 100 ? -3.986 9.468 1.838 1.00 94.19 100 SER A CA 1
ATOM 752 C C . SER A 1 100 ? -3.574 10.377 2.994 1.00 94.19 100 SER A C 1
ATOM 754 O O . SER A 1 100 ? -4.400 10.764 3.825 1.00 94.19 100 SER A O 1
ATOM 756 N N . LYS A 1 101 ? -2.292 10.772 3.036 1.00 88.44 101 LYS A N 1
ATOM 757 C CA . LYS A 1 101 ? -1.805 11.811 3.964 1.00 88.44 101 LYS A CA 1
ATOM 758 C C . LYS A 1 101 ? -2.576 13.131 3.812 1.00 88.44 101 LYS A C 1
ATOM 760 O O . LYS A 1 101 ? -2.675 13.879 4.781 1.00 88.44 101 LYS A O 1
ATOM 765 N N . ASN A 1 102 ? -3.138 13.392 2.632 1.00 88.75 102 ASN A N 1
ATOM 766 C CA . ASN A 1 102 ? -3.825 14.641 2.300 1.00 88.75 102 ASN A CA 1
ATOM 767 C C . ASN A 1 102 ? -5.359 14.524 2.292 1.00 88.75 102 ASN A C 1
ATOM 769 O O . ASN A 1 102 ? -6.025 15.468 1.875 1.00 88.75 102 ASN A O 1
ATOM 773 N N . ASP A 1 103 ? -5.928 13.395 2.736 1.00 91.38 103 ASP A N 1
ATOM 774 C CA . ASP A 1 103 ? -7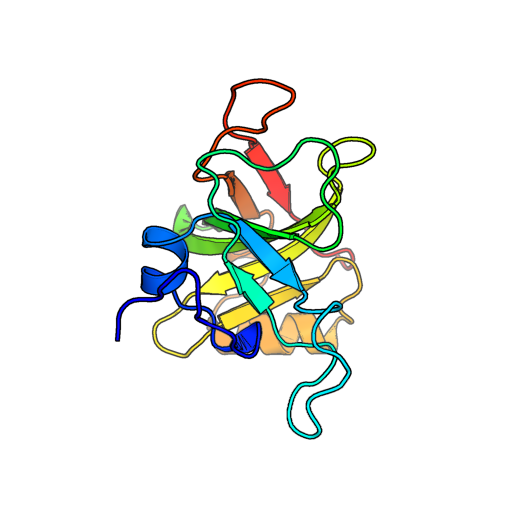.385 13.229 2.763 1.00 91.38 103 ASP A CA 1
ATOM 775 C C . ASP A 1 103 ? -8.044 14.265 3.678 1.00 91.38 103 ASP A C 1
ATOM 777 O O . ASP A 1 103 ? -7.708 14.390 4.856 1.00 91.38 103 ASP A O 1
ATOM 781 N N . SER A 1 104 ?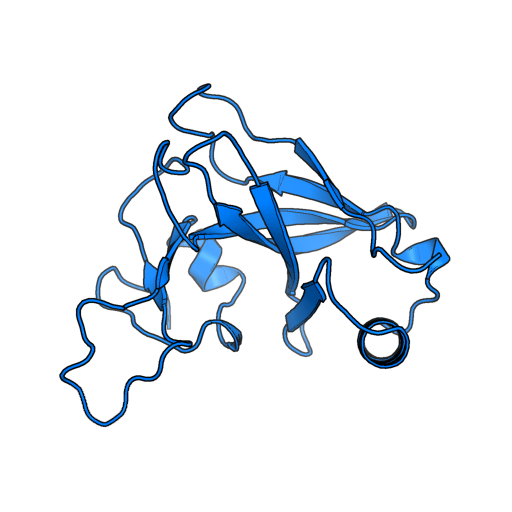 -9.083 14.923 3.175 1.00 92.62 104 SER A N 1
ATOM 782 C CA . SER A 1 104 ? -9.958 15.769 3.977 1.00 92.62 104 SER A CA 1
ATOM 783 C C . SER A 1 104 ? -10.734 14.950 5.026 1.00 92.62 104 SER A C 1
ATOM 785 O O . SER A 1 104 ? -10.992 13.751 4.853 1.00 92.62 104 SER A O 1
ATOM 787 N N . PRO A 1 105 ? -11.255 15.586 6.095 1.00 91.88 105 PRO A N 1
ATOM 788 C CA . PRO A 1 105 ? -12.102 14.900 7.075 1.00 91.88 105 PRO A CA 1
ATOM 789 C C . PRO A 1 105 ? -13.322 14.190 6.461 1.00 91.88 105 PRO A C 1
ATOM 791 O O . PRO A 1 105 ? -13.799 13.189 6.999 1.00 91.88 105 PRO A O 1
ATOM 794 N N . SER A 1 106 ? -13.852 14.695 5.343 1.00 93.12 106 SER A N 1
ATOM 795 C CA . SER A 1 106 ? -14.985 14.085 4.637 1.00 93.12 106 SER A CA 1
ATOM 796 C C . SER A 1 106 ? -14.597 12.812 3.885 1.00 93.12 106 SER A C 1
ATOM 798 O O . SER A 1 106 ? -15.373 11.854 3.890 1.00 93.12 106 SER A O 1
ATOM 800 N N . GLU A 1 107 ? -13.411 12.775 3.281 1.00 94.81 107 GLU A N 1
ATOM 801 C CA . GLU A 1 107 ? -12.870 11.585 2.614 1.00 94.81 107 GLU A CA 1
ATOM 802 C C . GLU A 1 107 ? -12.557 10.492 3.631 1.00 94.81 107 GLU A C 1
ATOM 804 O O . GLU A 1 107 ? -13.051 9.371 3.488 1.00 94.81 107 GLU A O 1
ATOM 809 N N . ILE A 1 108 ? -11.900 10.847 4.742 1.00 94.50 108 ILE A N 1
ATOM 810 C CA . ILE A 1 108 ? -11.646 9.918 5.851 1.00 94.50 108 ILE A CA 1
ATOM 811 C C . ILE A 1 108 ? -12.965 9.314 6.347 1.00 94.50 108 ILE A C 1
ATOM 813 O O . ILE A 1 108 ? -13.091 8.093 6.450 1.00 94.50 108 ILE A O 1
ATOM 817 N N . ARG A 1 109 ? -13.993 10.138 6.611 1.00 94.56 109 ARG A N 1
ATOM 818 C CA . ARG A 1 109 ? -15.316 9.645 7.040 1.00 94.56 109 ARG A CA 1
ATOM 819 C C . ARG A 1 109 ? -15.948 8.696 6.022 1.00 94.56 109 ARG A C 1
ATOM 821 O O . ARG A 1 109 ? -16.565 7.710 6.425 1.00 94.56 109 ARG A O 1
ATOM 828 N N . ARG A 1 110 ? -15.807 8.967 4.721 1.00 95.19 110 ARG A N 1
ATOM 829 C CA . ARG A 1 110 ? -16.316 8.091 3.655 1.00 95.19 110 ARG A CA 1
ATOM 830 C C . ARG A 1 110 ? -15.608 6.735 3.679 1.00 95.19 110 ARG A C 1
ATOM 832 O O . ARG A 1 110 ? -16.290 5.711 3.662 1.00 95.19 110 ARG A O 1
ATOM 839 N N . SER A 1 111 ? -14.280 6.721 3.772 1.00 95.75 111 SER A N 1
ATOM 840 C CA . SER A 1 111 ? -13.480 5.493 3.855 1.00 95.75 111 SER A CA 1
ATOM 841 C C . SER A 1 111 ? -13.802 4.682 5.117 1.00 95.75 111 SER A C 1
ATOM 843 O O . SER A 1 111 ? -14.054 3.480 5.033 1.00 95.75 111 SER A O 1
ATOM 845 N N . LEU A 1 112 ? -13.932 5.337 6.275 1.00 95.81 112 LEU A N 1
ATOM 846 C CA . LEU A 1 112 ? -14.359 4.703 7.529 1.00 95.81 112 LEU A CA 1
ATOM 847 C C . LEU A 1 112 ? -15.764 4.086 7.428 1.00 95.81 112 LEU A C 1
ATOM 849 O O . LEU A 1 112 ? -15.977 2.949 7.852 1.00 95.81 112 LEU A O 1
ATOM 853 N N . LYS A 1 113 ? -16.715 4.796 6.804 1.00 95.44 113 LYS A N 1
ATOM 854 C CA . LYS A 1 113 ? -18.073 4.285 6.563 1.00 95.44 113 LYS A CA 1
ATOM 855 C C . LYS A 1 113 ? -18.062 3.048 5.664 1.00 95.44 113 LYS A C 1
ATOM 857 O O . LYS A 1 113 ? -18.792 2.107 5.954 1.00 95.44 113 LYS A O 1
ATOM 862 N N . ARG A 1 114 ? -17.225 3.020 4.618 1.00 94.81 114 ARG A N 1
ATOM 863 C CA . ARG A 1 114 ? -17.055 1.839 3.747 1.00 94.81 114 ARG A CA 1
ATOM 864 C C . ARG A 1 114 ? -16.507 0.631 4.509 1.00 94.81 114 ARG A C 1
ATOM 866 O O . ARG A 1 114 ? -16.918 -0.486 4.226 1.00 94.81 114 ARG A O 1
ATOM 873 N N . LEU A 1 115 ? -15.637 0.851 5.496 1.00 94.62 115 LEU A N 1
ATOM 874 C CA . LEU A 1 115 ? -15.135 -0.211 6.377 1.00 94.62 115 LEU A CA 1
ATOM 875 C C . LEU A 1 115 ? -16.128 -0.620 7.475 1.00 94.62 115 LEU A C 1
ATOM 877 O O . LEU A 1 115 ? -15.930 -1.653 8.115 1.00 94.62 115 LEU A O 1
ATOM 881 N N . GLY A 1 116 ? -17.162 0.186 7.732 1.00 95.44 116 GLY A N 1
ATOM 882 C CA . GLY A 1 116 ? -18.063 -0.002 8.870 1.00 95.44 116 GLY A CA 1
ATOM 883 C C . GLY A 1 116 ? -17.353 0.144 10.221 1.00 95.44 116 GLY A C 1
ATOM 884 O O . GLY A 1 116 ? -17.759 -0.481 11.198 1.00 95.44 116 GLY A O 1
ATOM 885 N N . LEU A 1 117 ? -16.267 0.924 10.280 1.00 95.62 117 LEU A N 1
ATOM 886 C CA . LEU A 1 117 ? -15.421 1.074 11.464 1.00 95.62 117 LEU A CA 1
ATOM 887 C C . LEU A 1 117 ? -15.285 2.541 11.876 1.00 95.62 117 LEU A C 1
ATOM 889 O O . LEU A 1 117 ? -15.195 3.438 11.044 1.00 95.62 117 LEU A O 1
ATOM 893 N N . GLY A 1 118 ? -15.227 2.773 13.187 1.00 94.88 118 GLY A N 1
ATOM 894 C CA . GLY A 1 118 ? -14.823 4.061 13.755 1.00 94.88 118 GLY A CA 1
ATOM 895 C C . GLY A 1 118 ? -13.320 4.311 13.603 1.00 94.88 118 GLY A C 1
ATOM 896 O O . GLY A 1 118 ? -12.534 3.366 13.527 1.00 94.88 118 GLY A O 1
ATOM 897 N N . ARG A 1 119 ? -12.918 5.588 13.606 1.00 94.50 119 ARG A N 1
ATOM 898 C CA . ARG A 1 119 ? -11.525 6.035 13.428 1.00 94.50 119 ARG A CA 1
ATOM 899 C C . ARG A 1 119 ? -10.544 5.306 14.351 1.00 94.50 119 ARG A C 1
ATOM 901 O O . ARG A 1 119 ? -9.534 4.806 13.873 1.00 94.50 119 ARG A O 1
ATOM 908 N N . GLN A 1 120 ? -10.880 5.192 15.634 1.00 94.69 120 GLN A N 1
ATOM 909 C CA . GLN A 1 120 ? -10.065 4.556 16.676 1.00 94.69 120 GLN A CA 1
ATOM 910 C C . GLN A 1 120 ? -9.852 3.047 16.483 1.00 94.69 120 GLN A C 1
ATOM 912 O O . GLN A 1 120 ? -8.993 2.454 17.121 1.00 94.69 120 GLN A O 1
ATOM 917 N N . HIS A 1 121 ? -10.656 2.408 15.629 1.00 96.56 121 HIS A N 1
ATOM 918 C CA . HIS A 1 121 ? -10.491 0.999 15.278 1.00 96.56 121 HIS A CA 1
ATOM 919 C C . HIS A 1 121 ? -9.625 0.805 14.030 1.00 96.56 121 HIS A C 1
ATOM 921 O O . HIS A 1 121 ? -9.211 -0.320 13.760 1.00 96.56 121 HIS A O 1
ATOM 927 N N . VAL A 1 122 ? -9.389 1.878 13.269 1.00 96.75 122 VAL A N 1
ATOM 928 C CA . VAL A 1 122 ? -8.594 1.875 12.038 1.00 96.75 122 VAL A CA 1
ATOM 929 C C . VAL A 1 122 ? -7.196 2.410 12.311 1.00 96.75 122 VAL A C 1
ATOM 931 O O . VAL A 1 122 ? -6.235 1.716 12.003 1.00 96.75 122 VAL A O 1
ATOM 934 N N . PHE A 1 123 ? -7.092 3.596 12.916 1.00 95.44 123 PHE A N 1
ATOM 935 C CA . PHE A 1 123 ? -5.830 4.297 13.147 1.00 95.44 123 PHE A CA 1
ATOM 936 C C . PHE A 1 123 ? -5.360 4.213 14.610 1.00 95.44 123 PHE A C 1
ATOM 938 O O . PHE A 1 123 ? -6.211 4.245 15.505 1.00 95.44 123 PHE A O 1
ATOM 945 N N . PRO A 1 124 ? -4.037 4.196 14.865 1.00 95.69 124 PRO A N 1
ATOM 946 C CA . PRO A 1 124 ? -2.969 4.015 13.874 1.00 95.69 124 PRO A CA 1
ATOM 947 C C . PRO A 1 124 ? -3.077 2.660 13.165 1.00 95.69 124 PRO A C 1
ATOM 949 O O . PRO A 1 124 ? -3.510 1.684 13.774 1.00 95.69 124 PRO A O 1
ATOM 952 N N . LEU A 1 125 ? -2.713 2.613 11.881 1.00 96.00 125 LEU A N 1
ATOM 953 C CA . LEU A 1 125 ? -2.609 1.349 11.155 1.00 96.00 125 LEU A CA 1
ATOM 954 C C . LEU A 1 125 ? -1.142 1.038 10.890 1.00 96.00 125 LEU A C 1
ATOM 956 O O . LEU A 1 125 ? -0.393 1.901 10.440 1.00 96.00 125 LEU A O 1
ATOM 960 N N . ASP A 1 126 ? -0.743 -0.195 11.148 1.00 98.00 126 ASP A N 1
ATOM 961 C CA . ASP A 1 126 ? 0.599 -0.671 10.853 1.00 98.00 126 ASP A CA 1
ATOM 962 C C . ASP A 1 126 ? 0.637 -1.252 9.443 1.00 98.00 126 ASP A C 1
ATOM 964 O O . ASP A 1 126 ? -0.325 -1.880 8.991 1.00 98.00 126 ASP A O 1
ATOM 968 N N . PHE A 1 127 ? 1.758 -1.084 8.755 1.00 97.88 127 PHE A N 1
ATOM 969 C CA . PHE A 1 127 ? 2.019 -1.741 7.483 1.00 97.88 127 PHE A CA 1
ATOM 970 C C . PHE A 1 127 ? 3.325 -2.535 7.541 1.00 97.88 127 PHE A C 1
ATOM 972 O O . PHE A 1 127 ? 4.249 -2.214 8.289 1.00 97.88 127 PHE A O 1
ATOM 979 N N . CYS A 1 128 ? 3.399 -3.575 6.717 1.00 98.12 128 CYS A N 1
ATOM 980 C CA . CYS A 1 128 ? 4.621 -4.304 6.410 1.00 98.12 128 CYS A CA 1
ATOM 981 C C . CYS A 1 128 ? 4.641 -4.595 4.911 1.00 98.12 128 CYS A C 1
ATOM 983 O O . CYS A 1 128 ? 3.681 -5.183 4.409 1.00 98.12 128 CYS A O 1
ATOM 985 N N . THR A 1 129 ? 5.702 -4.225 4.193 1.00 97.75 129 THR A N 1
ATOM 986 C CA . THR A 1 129 ? 5.846 -4.619 2.783 1.00 97.75 129 THR A CA 1
ATOM 987 C C . THR A 1 129 ? 5.946 -6.140 2.664 1.00 97.75 129 THR A C 1
ATOM 989 O O . THR A 1 129 ? 6.381 -6.829 3.592 1.00 97.75 129 THR A O 1
ATOM 992 N N . ARG A 1 130 ? 5.508 -6.692 1.527 1.00 97.38 130 ARG A N 1
ATOM 993 C CA . ARG A 1 130 ? 5.612 -8.135 1.239 1.00 97.38 130 ARG A CA 1
ATOM 994 C C . ARG A 1 130 ? 6.949 -8.530 0.623 1.00 97.38 130 ARG A C 1
ATOM 996 O O . ARG A 1 130 ? 7.283 -9.710 0.622 1.00 97.38 130 ARG A O 1
ATOM 1003 N N . VAL A 1 131 ? 7.694 -7.550 0.127 1.00 97.19 131 VAL A N 1
ATOM 1004 C CA . VAL A 1 131 ? 9.034 -7.706 -0.432 1.00 97.19 131 VAL A CA 1
ATOM 1005 C C . VAL A 1 131 ? 10.010 -6.741 0.237 1.00 97.19 131 VAL A C 1
ATOM 1007 O O . VAL A 1 131 ? 9.582 -5.679 0.708 1.00 97.19 131 VAL A O 1
ATOM 1010 N N . PRO A 1 132 ? 11.297 -7.112 0.345 1.00 97.31 132 PRO A N 1
ATOM 1011 C CA . PRO A 1 132 ? 12.295 -6.257 0.966 1.00 97.31 132 PRO A CA 1
ATOM 1012 C C . PRO A 1 132 ? 12.560 -5.017 0.117 1.00 97.31 132 PRO A C 1
ATOM 1014 O O . PRO A 1 132 ? 12.315 -5.016 -1.087 1.00 97.31 132 PRO A O 1
ATOM 1017 N N . LEU A 1 133 ? 13.087 -3.965 0.736 1.00 95.69 133 LEU A N 1
ATOM 1018 C CA . LEU A 1 133 ? 13.640 -2.836 -0.008 1.00 95.69 133 LEU A CA 1
ATOM 1019 C C . LEU A 1 133 ? 15.005 -3.235 -0.555 1.00 95.69 133 LEU A C 1
ATOM 1021 O O . LEU A 1 133 ? 15.853 -3.689 0.211 1.00 95.69 133 LEU A O 1
ATOM 1025 N N . ALA A 1 134 ? 15.256 -2.975 -1.836 1.00 95.38 134 ALA A N 1
ATOM 1026 C CA . ALA A 1 134 ? 16.542 -3.254 -2.481 1.00 95.38 134 ALA A CA 1
ATOM 1027 C C . ALA A 1 134 ? 17.723 -2.615 -1.724 1.00 95.38 134 ALA A C 1
ATOM 1029 O O . ALA A 1 134 ? 18.804 -3.183 -1.608 1.00 95.38 134 ALA A O 1
ATOM 1030 N N . ARG A 1 135 ? 17.499 -1.431 -1.135 1.00 91.69 135 ARG A N 1
ATOM 1031 C CA . ARG A 1 135 ? 18.515 -0.687 -0.376 1.00 91.69 135 ARG A CA 1
ATOM 1032 C C . ARG A 1 135 ? 18.944 -1.376 0.923 1.00 91.69 135 ARG A C 1
ATOM 1034 O O . ARG A 1 135 ? 20.085 -1.209 1.342 1.00 91.69 135 ARG A O 1
ATOM 1041 N N . THR A 1 136 ? 18.034 -2.074 1.599 1.00 92.75 136 THR A N 1
ATOM 1042 C CA . THR A 1 136 ? 18.251 -2.571 2.970 1.00 92.75 136 THR A CA 1
ATOM 1043 C C . THR A 1 136 ? 18.197 -4.092 3.079 1.00 92.75 136 THR A C 1
ATOM 1045 O O . THR A 1 136 ? 18.677 -4.646 4.065 1.00 92.75 136 THR A O 1
ATOM 1048 N N . GLY A 1 137 ? 17.606 -4.778 2.099 1.00 94.75 137 GLY A N 1
ATOM 1049 C CA . GLY A 1 137 ? 17.386 -6.223 2.120 1.00 94.75 137 GLY A CA 1
ATOM 1050 C C . GLY A 1 137 ? 16.359 -6.689 3.159 1.00 94.75 137 GLY A C 1
ATOM 1051 O O . GLY A 1 137 ? 16.221 -7.891 3.376 1.00 94.75 137 GLY A O 1
ATOM 1052 N N . ILE A 1 138 ? 15.630 -5.773 3.809 1.00 95.12 138 ILE A N 1
ATOM 1053 C CA . ILE A 1 138 ? 14.619 -6.093 4.826 1.00 95.12 138 ILE A CA 1
ATOM 1054 C C . ILE A 1 138 ? 13.234 -5.601 4.410 1.00 95.12 138 ILE A C 1
ATOM 1056 O O . ILE A 1 138 ? 13.102 -4.641 3.653 1.00 95.12 138 ILE A O 1
ATOM 1060 N N . LEU A 1 139 ? 12.194 -6.270 4.918 1.00 96.88 139 LEU A N 1
ATOM 1061 C CA . LEU A 1 139 ? 10.814 -5.795 4.792 1.00 96.88 139 LEU A CA 1
ATOM 1062 C C . LEU A 1 139 ? 10.661 -4.483 5.561 1.00 96.88 139 LEU A C 1
ATOM 1064 O O . LEU A 1 139 ? 11.006 -4.428 6.746 1.00 96.88 139 LEU A O 1
ATOM 1068 N N . GLU A 1 140 ? 10.099 -3.467 4.916 1.00 95.50 140 GLU A N 1
ATOM 1069 C CA . GLU A 1 140 ? 9.829 -2.202 5.587 1.00 95.50 140 GLU A CA 1
ATOM 1070 C C . GLU A 1 140 ? 8.573 -2.321 6.433 1.00 95.50 140 GLU A C 1
ATOM 1072 O O . GLU A 1 140 ? 7.566 -2.907 6.018 1.00 95.50 140 GLU A O 1
ATOM 1077 N N . ARG A 1 141 ? 8.640 -1.749 7.633 1.00 96.38 141 ARG A N 1
ATOM 1078 C CA . ARG A 1 141 ? 7.531 -1.690 8.576 1.00 96.38 141 ARG A CA 1
ATOM 1079 C C . ARG A 1 141 ? 7.379 -0.273 9.075 1.00 96.38 141 ARG A C 1
ATOM 1081 O O . ARG A 1 141 ? 8.364 0.393 9.370 1.00 96.38 141 ARG A O 1
ATOM 1088 N N . GLY A 1 142 ? 6.142 0.143 9.266 1.00 95.38 142 GLY A N 1
ATOM 1089 C CA . GLY A 1 142 ? 5.861 1.433 9.862 1.00 95.38 142 GLY A CA 1
ATOM 1090 C C . GLY A 1 142 ? 4.396 1.581 10.199 1.00 95.38 142 GLY A C 1
ATOM 1091 O O . GLY A 1 142 ? 3.608 0.641 10.092 1.00 95.38 142 GLY A O 1
ATOM 1092 N N . THR A 1 143 ? 4.040 2.795 10.590 1.00 95.81 143 THR A N 1
ATOM 1093 C CA . THR A 1 143 ? 2.683 3.141 10.981 1.00 95.81 143 THR A CA 1
ATOM 1094 C C . THR A 1 143 ? 2.194 4.286 10.112 1.00 95.81 143 THR A C 1
ATOM 1096 O O . THR A 1 143 ? 2.872 5.301 9.955 1.00 95.81 143 THR A O 1
ATOM 1099 N N . PHE A 1 144 ? 0.996 4.136 9.566 1.00 94.81 144 PHE A N 1
ATOM 1100 C CA . PHE A 1 144 ? 0.296 5.174 8.838 1.00 94.81 144 PHE A CA 1
ATOM 1101 C C . PHE A 1 144 ? -0.812 5.764 9.718 1.00 94.81 144 PHE A C 1
ATOM 1103 O O . PHE A 1 144 ? -1.625 5.058 10.321 1.00 94.81 144 PHE A O 1
ATOM 1110 N N . ASN A 1 145 ? -0.851 7.091 9.773 1.00 91.69 145 ASN A N 1
ATOM 1111 C CA . ASN A 1 145 ? -1.895 7.861 10.433 1.00 91.69 145 ASN A CA 1
ATOM 1112 C C . ASN A 1 145 ? -2.484 8.841 9.429 1.00 91.69 145 ASN A C 1
ATOM 1114 O O . ASN A 1 145 ? -1.750 9.416 8.628 1.00 91.69 145 ASN A O 1
ATOM 1118 N N . SER A 1 146 ? -3.792 9.084 9.502 1.00 79.25 146 SER A N 1
ATOM 1119 C CA . SER A 1 146 ? -4.341 10.224 8.773 1.00 79.25 146 SER A CA 1
ATOM 1120 C C . SER A 1 146 ? -4.005 11.520 9.517 1.00 79.25 146 SER A C 1
ATOM 1122 O O . SER A 1 146 ? -4.096 11.583 10.746 1.00 79.25 146 SER A O 1
ATOM 1124 N N . SER A 1 147 ? -3.686 12.557 8.756 1.00 68.44 147 SER A N 1
ATOM 1125 C CA . SER A 1 147 ? -3.232 13.880 9.204 1.00 68.44 147 SER A CA 1
ATOM 1126 C C . SER A 1 147 ? -4.232 14.651 10.077 1.00 68.44 147 SER A C 1
ATOM 1128 O O . SER A 1 147 ? -3.825 15.489 10.878 1.00 68.44 147 SER A O 1
ATOM 1130 N N . HIS A 1 148 ? -5.531 14.357 9.983 1.00 57.59 148 HIS A N 1
ATOM 1131 C CA . HIS A 1 148 ? -6.560 15.007 10.801 1.00 57.59 148 HIS A CA 1
ATOM 1132 C C . HIS A 1 148 ? -6.970 14.152 12.005 1.00 57.59 148 HIS A C 1
ATOM 1134 O O . HIS A 1 148 ? -7.680 13.154 11.842 1.00 57.59 148 HIS A O 1
ATOM 1140 N N . ALA A 1 149 ? -6.500 14.546 13.194 1.00 48.94 149 ALA A N 1
ATOM 1141 C CA . ALA A 1 149 ? -6.943 14.051 14.500 1.00 48.94 149 ALA A CA 1
ATOM 1142 C C . ALA A 1 149 ? -8.236 14.742 14.954 1.00 48.94 149 ALA A C 1
ATOM 1144 O O . ALA A 1 149 ? -8.357 15.968 14.730 1.00 48.94 149 ALA A O 1
#

Secondary structure (DSSP, 8-state):
----TT--EEGGG--HHHHHH-SEEEE-GGGTTSTT--TTEEEE-S-SSB-TT-SSEEEEEEEE-TTS-EEEEEEEEE-TTS-EEEEEEEEETTEEEEEETT--HHHHHHHHHHHT--HHHHSSEEEEEEEEBTTTSSEEEEEE--S--

Radius of gyration: 15.06 Å; chains: 1; bounding box: 37×30×44 Å

Foldseek 3Di:
DADDQPDKDFPQPDAPRNCVNAQKKAFPPVPVVDPPDDRRIIGGDPDQAAEQADDQMWGWKWKAFLLGDIFTKTFGAGRNVHTDTQWMWGQDPVTIQIDGLPDDPVSVVVSCVVVVHDLNRGPQMKMWTPGHHPVPRDIDIDTDDHNPD

Sequence (149 aa):
MQATIATRKPVDELTASDLEAFPVWEFAMDEEEVEEQDETWVKPVPTSEVPADGFSLSVAAVLKLANGRVYPGVVFCDTHAGLDIAAVALLTTGGRVLFSKNDSPSEIRRSLKRLGLGRQHVFPLDFCTRVPLARTGILERGTFNSSHA

pLDDT: mean 90.75, std 11.09, range [48.94, 98.44]